Protein AF-A0A5W1XZV2-F1 (afdb_monomer_lite)

Structure (mmCIF, N/CA/C/O backbone):
data_AF-A0A5W1XZV2-F1
#
_entry.id   AF-A0A5W1XZV2-F1
#
loop_
_atom_site.group_PDB
_atom_site.id
_atom_site.type_symbol
_atom_site.label_atom_id
_atom_site.label_alt_id
_atom_site.label_comp_id
_atom_site.label_asym_id
_atom_site.label_entity_id
_atom_site.label_seq_id
_atom_site.pdbx_PDB_ins_code
_atom_site.Cartn_x
_atom_site.Cartn_y
_atom_site.Cartn_z
_atom_site.occupancy
_atom_site.B_iso_or_equiv
_atom_site.auth_seq_id
_atom_site.auth_comp_id
_atom_site.auth_asym_id
_atom_site.auth_atom_id
_atom_site.pdbx_PDB_model_num
ATOM 1 N N . ILE A 1 1 ? -11.663 -8.171 -6.573 1.00 76.81 1 ILE A N 1
ATOM 2 C CA . ILE A 1 1 ? -12.291 -6.954 -6.004 1.00 76.81 1 ILE A CA 1
ATOM 3 C C . ILE A 1 1 ? -13.590 -7.333 -5.294 1.00 76.81 1 ILE A C 1
ATOM 5 O O . ILE A 1 1 ? -13.636 -7.226 -4.082 1.00 76.81 1 ILE A O 1
ATOM 9 N N . GLU A 1 2 ? -14.547 -7.975 -5.970 1.00 84.50 2 GLU A N 1
ATOM 10 C CA . GLU A 1 2 ? -15.806 -8.432 -5.344 1.00 84.50 2 GLU A CA 1
ATOM 11 C C . GLU A 1 2 ? -15.634 -9.236 -4.033 1.00 84.50 2 GLU A C 1
ATOM 13 O O . GLU A 1 2 ? -16.332 -8.999 -3.051 1.00 84.50 2 GLU A O 1
ATOM 18 N N . GLN A 1 3 ? -14.665 -10.159 -3.970 1.00 85.44 3 GLN A N 1
ATOM 19 C CA . GLN A 1 3 ? -14.393 -10.916 -2.740 1.00 85.44 3 GLN A CA 1
ATOM 20 C C . GLN A 1 3 ? -13.918 -10.029 -1.579 1.00 85.44 3 GLN A C 1
ATOM 22 O O . GLN A 1 3 ? -14.401 -10.191 -0.461 1.00 85.44 3 GLN A O 1
ATOM 27 N N . ILE A 1 4 ? -13.001 -9.085 -1.828 1.00 87.88 4 ILE A N 1
ATOM 28 C CA . ILE A 1 4 ? -12.513 -8.184 -0.773 1.00 87.88 4 ILE A CA 1
ATOM 29 C C . ILE A 1 4 ? -13.612 -7.211 -0.338 1.00 87.88 4 ILE A C 1
ATOM 31 O O . ILE A 1 4 ? -13.696 -6.873 0.840 1.00 87.88 4 ILE A O 1
ATOM 35 N N . ASP A 1 5 ? -14.509 -6.838 -1.253 1.00 88.81 5 ASP A N 1
ATOM 36 C CA . ASP A 1 5 ? -15.683 -6.038 -0.926 1.00 88.81 5 ASP A CA 1
ATOM 37 C C . ASP A 1 5 ? -16.623 -6.797 0.003 1.00 88.81 5 ASP A C 1
ATOM 39 O O . ASP A 1 5 ? -16.928 -6.294 1.082 1.00 88.81 5 ASP A O 1
ATOM 43 N N . ARG A 1 6 ? -16.987 -8.037 -0.341 1.00 90.81 6 ARG A N 1
ATOM 44 C CA . ARG A 1 6 ? -17.835 -8.895 0.501 1.00 90.81 6 ARG A CA 1
ATOM 45 C C . ARG A 1 6 ? -17.254 -9.102 1.898 1.00 90.81 6 ARG A C 1
ATOM 47 O O . ARG A 1 6 ? -17.989 -8.994 2.875 1.00 90.81 6 ARG A O 1
ATOM 54 N N . ILE A 1 7 ? -15.948 -9.359 1.994 1.00 91.56 7 ILE A N 1
ATOM 55 C CA . ILE A 1 7 ? -15.255 -9.495 3.282 1.00 91.56 7 ILE A CA 1
ATOM 56 C C . ILE A 1 7 ? -15.332 -8.178 4.062 1.00 91.56 7 ILE A C 1
ATOM 58 O O . ILE A 1 7 ? -15.727 -8.180 5.225 1.00 91.56 7 ILE A O 1
ATOM 62 N N . SER A 1 8 ? -15.016 -7.047 3.421 1.00 90.88 8 SER A N 1
ATOM 63 C CA . SER A 1 8 ? -15.063 -5.736 4.080 1.00 90.88 8 SER A CA 1
ATOM 64 C C . SER A 1 8 ? -16.464 -5.390 4.590 1.00 90.88 8 SER A C 1
ATOM 66 O O . SER A 1 8 ? -16.607 -4.934 5.720 1.00 90.88 8 SER A O 1
ATOM 68 N N . THR A 1 9 ? -17.504 -5.668 3.800 1.00 92.44 9 THR A N 1
ATOM 69 C CA . THR A 1 9 ? -18.901 -5.438 4.175 1.00 92.44 9 THR A CA 1
ATOM 70 C C . THR A 1 9 ? -19.326 -6.330 5.335 1.00 92.44 9 THR A C 1
ATOM 72 O O . THR A 1 9 ? -20.015 -5.856 6.231 1.00 92.44 9 THR A O 1
ATOM 75 N N . HIS A 1 10 ? -18.902 -7.597 5.355 1.00 95.00 10 HIS A N 1
ATOM 76 C CA . HIS A 1 10 ? -19.203 -8.500 6.464 1.00 95.00 10 HIS A CA 1
ATOM 77 C C . HIS A 1 10 ? -18.669 -7.946 7.791 1.00 95.00 10 HIS A C 1
ATOM 79 O O . HIS A 1 10 ? -19.445 -7.743 8.717 1.00 95.00 10 HIS A O 1
ATOM 85 N N . TYR A 1 11 ? -17.381 -7.606 7.866 1.00 93.75 11 TYR A N 1
ATOM 86 C CA . TYR A 1 11 ? -16.799 -7.069 9.101 1.00 93.75 11 TYR A CA 1
ATOM 87 C C . TYR A 1 11 ? -17.360 -5.696 9.494 1.00 93.75 11 TYR A C 1
ATOM 89 O O . TYR A 1 11 ? -17.515 -5.420 10.677 1.00 93.75 11 TYR A O 1
ATOM 97 N N . LEU A 1 12 ? -17.716 -4.849 8.524 1.00 92.88 12 LEU A N 1
ATOM 98 C CA . LEU A 1 12 ? -18.376 -3.569 8.800 1.00 92.88 12 LEU A CA 1
ATOM 99 C C . LEU A 1 12 ? -19.790 -3.723 9.377 1.00 92.88 12 LEU A C 1
ATOM 101 O O . LEU A 1 12 ? -20.216 -2.880 10.158 1.00 92.88 12 LEU A O 1
ATOM 105 N N . ASN A 1 13 ? -20.503 -4.791 9.018 1.00 95.25 13 ASN A N 1
ATOM 106 C CA . ASN A 1 13 ? -21.821 -5.105 9.576 1.00 95.25 13 ASN A CA 1
ATOM 107 C C . ASN A 1 13 ? -21.741 -5.857 10.917 1.00 95.25 13 ASN A C 1
ATOM 109 O O . ASN A 1 13 ? -22.754 -5.986 11.602 1.00 95.25 13 ASN A O 1
ATOM 113 N N . HIS A 1 14 ? -20.554 -6.344 11.281 1.00 95.50 14 HIS A N 1
ATOM 114 C CA . HIS A 1 14 ? -20.281 -7.133 12.483 1.00 95.50 14 HIS A CA 1
ATOM 115 C C . HIS A 1 14 ? -19.054 -6.574 13.221 1.00 95.50 14 HIS A C 1
ATOM 117 O O . HIS A 1 14 ? -18.055 -7.265 13.438 1.00 95.50 14 HIS A O 1
ATOM 123 N N . LEU A 1 15 ? -19.106 -5.278 13.562 1.00 95.12 15 LEU A N 1
ATOM 124 C CA . LEU A 1 15 ? -18.007 -4.589 14.253 1.00 95.12 15 LEU A CA 1
ATOM 125 C C . LEU A 1 15 ? -17.696 -5.200 15.620 1.00 95.12 15 LEU A C 1
ATOM 127 O O . LEU A 1 15 ? -16.563 -5.087 16.079 1.00 95.12 15 LEU A O 1
ATOM 131 N N . ASP A 1 16 ? -18.661 -5.878 16.240 1.00 95.88 16 ASP A N 1
ATOM 132 C CA . ASP A 1 16 ? -18.482 -6.632 17.478 1.00 95.88 16 ASP A CA 1
ATOM 133 C C . ASP A 1 16 ? -17.335 -7.647 17.374 1.00 95.88 16 ASP A C 1
ATOM 135 O O . ASP A 1 16 ? -16.570 -7.796 18.323 1.00 95.88 16 ASP A O 1
ATOM 139 N N . ILE A 1 17 ? -17.137 -8.266 16.205 1.00 95.81 17 ILE A N 1
ATOM 140 C CA . ILE A 1 17 ? -16.020 -9.189 15.967 1.00 95.81 17 ILE A CA 1
ATOM 141 C C . ILE A 1 17 ? -14.681 -8.455 16.115 1.00 95.81 17 ILE A C 1
ATOM 143 O O . ILE A 1 17 ? -13.787 -8.934 16.806 1.00 95.81 17 ILE A O 1
ATOM 147 N N . ILE A 1 18 ? -14.544 -7.276 15.497 1.00 94.31 18 ILE A N 1
ATOM 148 C CA . ILE A 1 18 ? -13.316 -6.469 15.566 1.00 94.31 18 ILE A CA 1
ATOM 149 C C . ILE A 1 18 ? -13.112 -5.938 16.988 1.00 94.31 18 ILE A C 1
ATOM 151 O O . ILE A 1 18 ? -12.007 -6.005 17.522 1.00 94.31 18 ILE A O 1
ATOM 155 N N . ILE A 1 19 ? -14.172 -5.413 17.602 1.00 96.31 19 ILE A N 1
ATOM 156 C CA . ILE A 1 19 ? -14.126 -4.839 18.948 1.00 96.31 19 ILE A CA 1
ATOM 157 C C . ILE A 1 19 ? -13.662 -5.891 19.957 1.00 96.31 19 ILE A C 1
ATOM 159 O O . ILE A 1 19 ? -12.762 -5.610 20.747 1.00 96.31 19 ILE A O 1
ATOM 163 N N . ASN A 1 20 ? -14.216 -7.103 19.888 1.00 96.56 20 ASN A N 1
ATOM 164 C CA . ASN A 1 20 ? -13.862 -8.196 20.787 1.00 96.56 20 ASN A CA 1
ATOM 165 C C . ASN A 1 20 ? -12.436 -8.710 20.541 1.00 96.56 20 ASN A C 1
ATOM 167 O O . ASN A 1 20 ? -11.683 -8.875 21.497 1.00 96.56 20 ASN A O 1
ATOM 171 N N . GLU A 1 21 ? -12.044 -8.921 19.281 1.00 96.81 21 GLU A N 1
ATOM 172 C CA . GLU A 1 21 ? -10.725 -9.472 18.935 1.00 96.81 21 GLU A CA 1
ATOM 173 C C . GLU A 1 21 ? -9.576 -8.528 19.322 1.00 96.81 21 GLU A C 1
ATOM 175 O O . GLU A 1 21 ? -8.527 -8.962 19.794 1.00 96.81 21 GLU A O 1
ATOM 180 N N . PHE A 1 22 ? -9.777 -7.218 19.152 1.00 95.06 22 PHE A N 1
ATOM 181 C CA . PHE A 1 22 ? -8.758 -6.203 19.434 1.00 95.06 22 PHE A CA 1
ATOM 182 C C . PHE A 1 22 ? -8.943 -5.503 20.787 1.00 95.06 22 PHE A C 1
ATOM 184 O O . PHE A 1 22 ? -8.191 -4.576 21.093 1.00 95.06 22 PHE A O 1
ATOM 191 N N . ASN A 1 23 ? -9.915 -5.938 21.597 1.00 96.44 23 ASN A N 1
ATOM 192 C CA . ASN A 1 23 ? -10.253 -5.349 22.895 1.00 96.44 23 ASN A CA 1
ATOM 193 C C . ASN A 1 23 ? -10.444 -3.817 22.824 1.00 96.44 23 ASN A C 1
ATOM 195 O O . ASN A 1 23 ? -9.853 -3.052 23.591 1.00 96.44 23 ASN A O 1
ATOM 199 N N . LEU A 1 24 ? -11.229 -3.366 21.843 1.00 96.12 24 LEU A N 1
ATOM 200 C CA . LEU A 1 24 ? -11.517 -1.949 21.613 1.00 96.12 24 LEU A CA 1
ATOM 201 C C . LEU A 1 24 ? -12.684 -1.470 22.497 1.00 96.12 24 LEU A C 1
ATOM 203 O O . LEU A 1 24 ? -13.461 -2.285 22.995 1.00 96.12 24 LEU A O 1
ATOM 207 N N . PRO A 1 25 ? -12.856 -0.147 22.683 1.00 96.75 25 PRO A N 1
ATOM 208 C CA . PRO A 1 25 ? -14.059 0.399 23.305 1.00 96.75 25 PRO A CA 1
ATOM 209 C C . PRO A 1 25 ? -15.338 -0.052 22.585 1.00 96.75 25 PRO A C 1
ATOM 211 O O . PRO A 1 25 ? -15.365 -0.156 21.361 1.00 96.75 25 PRO A O 1
ATOM 214 N N . VAL A 1 26 ? -16.415 -0.285 23.340 1.00 93.81 26 VAL A N 1
ATOM 215 C CA . VAL A 1 26 ? -17.703 -0.777 22.802 1.00 93.81 26 VAL A CA 1
ATOM 216 C C . VAL A 1 26 ? -18.345 0.219 21.829 1.00 93.81 26 VAL A C 1
ATOM 218 O O . VAL A 1 26 ? -19.072 -0.167 20.919 1.00 93.81 26 VAL A O 1
ATOM 221 N N . ASP A 1 27 ? -18.062 1.506 22.004 1.00 93.94 27 ASP A N 1
ATOM 222 C CA . ASP A 1 27 ? -18.509 2.605 21.151 1.00 93.94 27 ASP A CA 1
ATOM 223 C C . ASP A 1 27 ? -17.527 2.927 20.013 1.00 93.94 27 ASP A C 1
ATOM 225 O O . ASP A 1 27 ? -17.739 3.884 19.264 1.00 93.94 27 ASP A O 1
ATOM 229 N N . TRP A 1 28 ? -16.455 2.143 19.854 1.00 96.00 28 TRP A N 1
ATOM 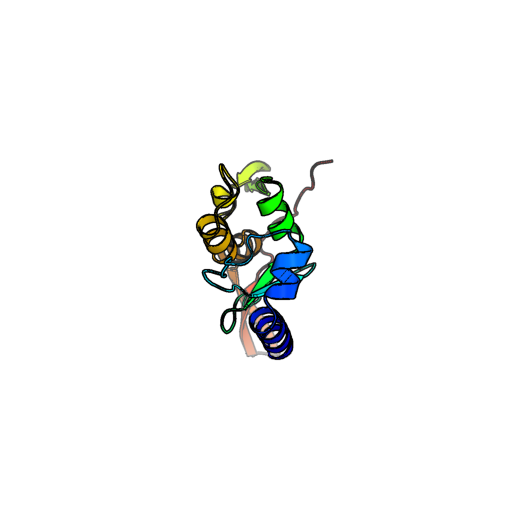230 C CA . TRP A 1 28 ? -15.485 2.354 18.789 1.00 96.00 28 TRP A CA 1
ATOM 231 C C . TRP A 1 28 ? -16.144 2.236 17.411 1.00 96.00 28 TRP A C 1
ATOM 233 O O . TRP A 1 28 ? -16.915 1.318 17.133 1.00 96.00 28 TRP A O 1
ATOM 243 N N . GLN A 1 29 ? -15.796 3.166 16.523 1.00 92.88 29 GLN A N 1
ATOM 244 C CA . GLN A 1 29 ? -16.256 3.187 15.140 1.00 92.88 29 GLN A CA 1
ATOM 245 C C . GLN A 1 29 ? -15.079 3.449 14.195 1.00 92.88 29 GLN A C 1
ATOM 247 O O . GLN A 1 29 ? -14.235 4.312 14.480 1.00 92.88 29 GLN A O 1
ATOM 252 N N . PRO A 1 30 ? -15.012 2.759 13.042 1.00 91.31 30 PRO A N 1
ATOM 253 C CA . PRO A 1 30 ? -14.001 3.048 12.042 1.00 91.31 30 PRO A CA 1
ATOM 254 C C . PRO A 1 30 ? -14.250 4.433 11.432 1.00 91.31 30 PRO A C 1
ATOM 256 O O . PRO A 1 30 ? -15.358 4.763 11.021 1.00 91.31 30 PRO A O 1
ATOM 259 N N . LYS A 1 31 ? -13.191 5.237 11.296 1.00 89.31 31 LYS A N 1
ATOM 260 C CA . LYS A 1 31 ? -13.251 6.522 10.566 1.00 89.31 31 LYS A CA 1
ATOM 261 C C . LYS A 1 31 ? -13.244 6.345 9.042 1.00 89.31 31 LYS A C 1
ATOM 263 O O . LYS A 1 31 ? -13.514 7.289 8.308 1.00 89.31 31 LYS A O 1
ATOM 268 N N . GLY A 1 32 ? -12.901 5.150 8.572 1.00 87.62 32 GLY A N 1
ATOM 269 C CA . GLY A 1 32 ? -12.821 4.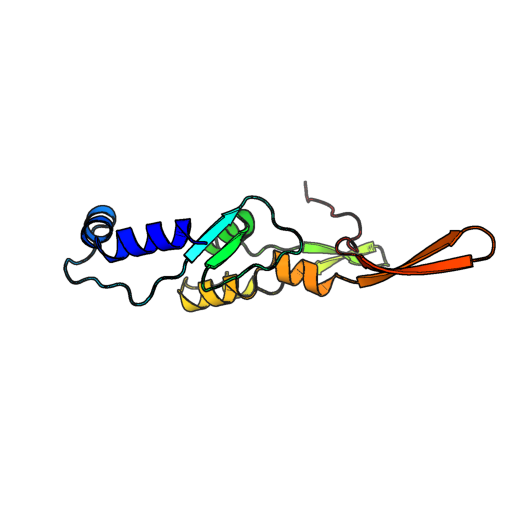783 7.165 1.00 87.62 32 GLY A CA 1
ATOM 270 C C . GLY A 1 32 ? -12.286 3.363 7.006 1.00 87.62 32 GLY A C 1
ATOM 271 O O . GLY A 1 32 ? -11.723 2.797 7.945 1.00 87.62 32 GLY A O 1
ATOM 272 N N . VAL A 1 33 ? -12.463 2.789 5.816 1.00 88.38 33 VAL A N 1
ATOM 273 C CA . VAL A 1 33 ? -11.953 1.456 5.473 1.00 88.38 33 VAL A CA 1
ATOM 274 C C . VAL A 1 33 ? -11.124 1.538 4.204 1.00 88.38 33 VAL A C 1
ATOM 276 O O . VAL A 1 33 ? -11.617 1.934 3.150 1.00 88.38 33 VAL A O 1
ATOM 279 N N . HIS A 1 34 ? -9.869 1.113 4.312 1.00 87.81 34 HIS A N 1
ATOM 280 C CA . HIS A 1 34 ? -8.957 0.962 3.185 1.00 87.81 34 HIS A CA 1
ATOM 281 C C . HIS A 1 34 ? -8.731 -0.524 2.931 1.00 87.81 34 HIS A C 1
ATOM 283 O O . HIS A 1 34 ? -8.431 -1.279 3.855 1.00 87.81 34 HIS A O 1
ATOM 289 N N . LYS A 1 35 ? -8.898 -0.953 1.680 1.00 89.00 35 LYS A N 1
ATOM 290 C CA . LYS A 1 35 ? -8.801 -2.363 1.296 1.00 89.00 35 LYS A CA 1
ATOM 291 C C . LYS A 1 35 ? -7.420 -2.609 0.717 1.00 89.00 35 LYS A C 1
ATOM 293 O O . LYS A 1 35 ? -6.977 -1.864 -0.153 1.00 89.00 35 LYS A O 1
ATOM 298 N N . ILE A 1 36 ? -6.736 -3.636 1.207 1.00 88.00 36 ILE A N 1
ATOM 299 C CA . ILE A 1 36 ? -5.363 -3.942 0.806 1.00 88.00 36 ILE A CA 1
ATOM 300 C C . ILE A 1 36 ? -5.267 -5.423 0.453 1.00 88.00 36 ILE A C 1
ATOM 302 O O . ILE A 1 36 ? -5.705 -6.279 1.217 1.00 88.00 36 ILE A O 1
ATOM 306 N N . ILE A 1 37 ? -4.674 -5.720 -0.697 1.00 86.56 37 ILE A N 1
ATOM 307 C CA . ILE A 1 37 ? -4.288 -7.064 -1.120 1.00 86.56 37 ILE A CA 1
ATOM 308 C C . ILE A 1 37 ? -2.770 -7.144 -1.039 1.00 86.56 37 ILE A C 1
ATOM 310 O O . ILE A 1 37 ? -2.072 -6.412 -1.737 1.00 86.56 37 ILE A O 1
ATOM 314 N N . VAL A 1 38 ? -2.260 -8.042 -0.198 1.00 85.81 38 VAL A N 1
ATOM 315 C CA . VAL A 1 38 ? -0.818 -8.263 -0.042 1.00 85.81 38 VAL A CA 1
ATOM 316 C C . VAL A 1 38 ? -0.380 -9.422 -0.931 1.00 85.81 38 VAL A C 1
ATOM 318 O O . VAL A 1 38 ? -0.950 -10.507 -0.867 1.00 85.81 38 VAL A O 1
ATOM 321 N N . THR A 1 39 ? 0.645 -9.202 -1.748 1.00 81.25 39 THR A N 1
ATOM 322 C CA . THR A 1 39 ? 1.189 -10.185 -2.699 1.00 81.25 39 THR A CA 1
ATOM 323 C C . THR A 1 39 ? 2.716 -10.236 -2.625 1.00 81.25 39 THR A C 1
ATOM 325 O O . THR A 1 39 ? 3.351 -9.307 -2.140 1.00 81.25 39 THR A O 1
ATOM 328 N N . THR A 1 40 ? 3.335 -11.338 -3.049 1.00 71.19 40 THR A N 1
ATOM 329 C CA . THR A 1 40 ? 4.779 -11.592 -2.898 1.00 71.19 40 THR A CA 1
ATOM 330 C C . THR A 1 40 ? 5.651 -10.989 -4.001 1.00 71.19 40 THR A C 1
ATOM 332 O O . THR A 1 40 ? 6.871 -10.984 -3.852 1.00 71.19 40 THR A O 1
ATOM 335 N N . THR A 1 41 ? 5.081 -10.522 -5.118 1.00 56.16 41 THR A N 1
ATOM 336 C CA . THR A 1 41 ? 5.832 -9.876 -6.213 1.00 56.16 41 THR A CA 1
ATOM 337 C C . THR A 1 41 ? 4.890 -9.073 -7.104 1.00 56.16 41 THR A C 1
ATOM 339 O O . THR A 1 41 ? 3.867 -9.597 -7.537 1.00 56.16 41 THR A O 1
ATOM 342 N N . MET A 1 42 ? 5.245 -7.830 -7.436 1.00 55.19 42 MET A N 1
ATOM 343 C CA . MET A 1 42 ? 4.532 -7.047 -8.449 1.00 55.19 42 MET A CA 1
ATOM 344 C C . MET A 1 42 ? 5.509 -6.169 -9.237 1.00 55.19 42 MET A C 1
ATOM 346 O O . MET A 1 42 ? 5.924 -5.116 -8.753 1.00 55.19 42 MET A O 1
ATOM 350 N N . LEU A 1 43 ? 5.831 -6.561 -10.468 1.00 52.00 43 LEU A N 1
ATOM 351 C CA . LEU A 1 43 ? 6.486 -5.687 -11.443 1.00 52.00 43 LEU A CA 1
ATOM 352 C C . LEU A 1 43 ? 5.424 -5.054 -12.358 1.00 52.00 43 LEU A C 1
ATOM 354 O O . LEU A 1 43 ? 4.659 -5.767 -13.000 1.00 52.00 43 LEU A O 1
ATOM 358 N N . GLY A 1 44 ? 5.393 -3.719 -12.426 1.00 49.88 44 GLY A N 1
ATOM 359 C CA . GLY A 1 44 ? 4.787 -2.948 -13.524 1.00 49.88 44 GLY A CA 1
ATOM 360 C C . GLY A 1 44 ? 3.252 -2.863 -13.633 1.00 49.88 44 GLY A C 1
ATOM 361 O O . GLY A 1 44 ? 2.769 -2.401 -14.663 1.00 49.88 44 GLY A O 1
ATOM 362 N N . GLY A 1 45 ? 2.468 -3.276 -12.631 1.00 54.34 45 GLY A N 1
ATOM 363 C CA . GLY A 1 45 ? 0.992 -3.313 -12.715 1.00 54.34 45 GLY A CA 1
ATOM 364 C C . GLY A 1 45 ? 0.250 -1.997 -12.404 1.00 54.34 45 GLY A C 1
ATOM 365 O O . GLY A 1 45 ? 0.843 -1.005 -12.001 1.00 54.34 45 GLY A O 1
ATOM 366 N N . LYS A 1 46 ? -1.084 -1.962 -12.550 1.00 54.28 46 LYS A N 1
ATOM 367 C CA . LYS A 1 46 ? -1.937 -0.965 -11.865 1.00 54.28 46 LYS A CA 1
ATOM 368 C C . LYS A 1 46 ? -2.139 -1.428 -10.418 1.00 54.28 46 LYS A C 1
ATOM 370 O O . LYS A 1 46 ? -2.598 -2.543 -10.196 1.00 54.28 46 LYS A O 1
ATOM 375 N N . TYR A 1 47 ? -1.800 -0.571 -9.456 1.00 62.47 47 TYR A N 1
ATOM 376 C CA . TYR A 1 47 ? -1.715 -0.921 -8.028 1.00 62.47 47 TYR A CA 1
ATOM 377 C C . TYR A 1 47 ? -2.888 -0.421 -7.184 1.00 62.47 47 TYR A C 1
ATOM 379 O O . TYR A 1 47 ? -2.922 -0.652 -5.978 1.00 62.47 47 TYR A O 1
ATOM 387 N N . HIS A 1 48 ? -3.861 0.236 -7.811 1.00 60.97 48 HIS A N 1
ATOM 388 C CA . HIS A 1 48 ? -5.141 0.526 -7.193 1.00 60.97 48 HIS A CA 1
ATOM 389 C C . HIS A 1 48 ? -6.267 0.434 -8.227 1.00 60.97 48 HIS A C 1
ATOM 391 O O . HIS A 1 48 ? -6.132 0.915 -9.354 1.00 60.97 48 HIS A O 1
ATOM 397 N N . SER A 1 49 ? -7.374 -0.192 -7.840 1.00 64.81 49 SER A N 1
ATOM 398 C CA . SER A 1 49 ? -8.659 -0.138 -8.546 1.00 64.81 49 SER A CA 1
ATOM 399 C C . SER A 1 49 ? -9.737 -0.015 -7.485 1.00 64.81 49 SER A C 1
ATOM 401 O O . SER A 1 49 ? -9.714 -0.779 -6.522 1.00 64.81 49 SER A O 1
ATOM 403 N N . ASP A 1 50 ? -10.629 0.961 -7.635 1.00 65.06 50 ASP A N 1
ATOM 404 C CA . ASP A 1 50 ? -11.863 1.074 -6.847 1.00 65.06 50 ASP A CA 1
ATOM 405 C C . ASP A 1 50 ? -11.657 0.905 -5.325 1.00 65.06 50 ASP A C 1
ATOM 407 O O . ASP A 1 50 ? -12.292 0.078 -4.677 1.00 65.06 50 ASP A O 1
ATOM 411 N N . ASN A 1 51 ? -10.733 1.686 -4.746 1.00 71.69 51 ASN A N 1
ATOM 412 C CA . ASN A 1 51 ? -10.372 1.695 -3.313 1.00 71.69 51 ASN A CA 1
ATOM 413 C C . ASN A 1 51 ? -9.640 0.452 -2.769 1.00 71.69 51 ASN A C 1
ATOM 415 O O . ASN A 1 51 ? -9.512 0.301 -1.550 1.00 71.69 51 ASN A O 1
ATOM 419 N N . VAL A 1 52 ? -9.119 -0.412 -3.642 1.00 84.62 52 VAL A N 1
ATOM 420 C CA . VAL A 1 52 ? -8.279 -1.553 -3.258 1.00 84.62 52 VAL A CA 1
ATOM 421 C C . VAL A 1 52 ? -6.832 -1.303 -3.664 1.00 84.62 52 VAL A C 1
ATOM 423 O O . VAL A 1 52 ? -6.541 -1.213 -4.853 1.00 84.62 52 VAL A O 1
ATOM 426 N N . PHE A 1 53 ? -5.923 -1.242 -2.692 1.00 85.12 53 PHE A N 1
ATOM 427 C CA . PHE A 1 53 ? -4.480 -1.188 -2.924 1.00 85.12 53 PHE A CA 1
ATOM 428 C C . PHE A 1 53 ? -3.918 -2.596 -3.085 1.00 85.12 53 PHE A C 1
ATOM 430 O O . PHE A 1 53 ? -4.188 -3.474 -2.268 1.00 85.12 53 PHE A O 1
ATOM 437 N N . VAL A 1 54 ? -3.095 -2.817 -4.104 1.00 83.19 54 VAL A N 1
ATOM 438 C CA . VAL A 1 54 ? -2.313 -4.049 -4.245 1.00 83.19 54 VAL A CA 1
ATOM 439 C C . VAL A 1 54 ? -0.884 -3.740 -3.835 1.00 83.19 54 VAL A C 1
ATOM 441 O O . VAL A 1 54 ? -0.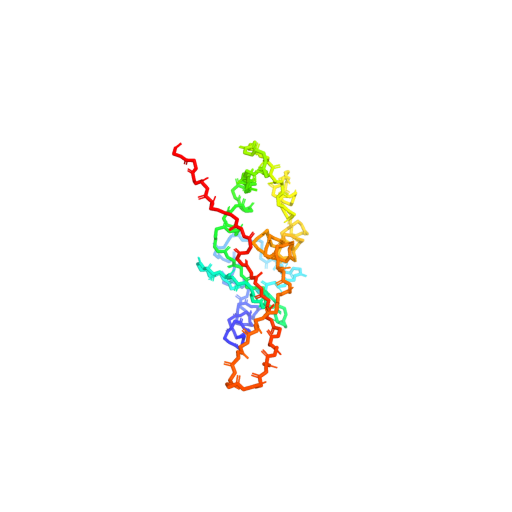249 -2.861 -4.409 1.00 83.19 54 VAL A O 1
ATOM 444 N N . VAL A 1 55 ? -0.386 -4.439 -2.822 1.00 81.31 55 VAL A N 1
ATOM 445 C CA . VAL A 1 55 ? 0.855 -4.085 -2.134 1.00 81.31 55 VAL A CA 1
ATOM 446 C C . VAL A 1 55 ? 1.787 -5.279 -2.101 1.00 81.31 55 VAL A C 1
ATOM 448 O O . VAL A 1 55 ? 1.401 -6.394 -1.753 1.00 81.31 55 VAL A O 1
ATOM 451 N N . ASP A 1 56 ? 3.042 -5.028 -2.447 1.00 79.94 56 ASP A N 1
ATOM 452 C CA . ASP A 1 56 ? 4.111 -6.000 -2.290 1.00 79.94 56 ASP A CA 1
ATOM 453 C C . ASP A 1 56 ? 4.418 -6.243 -0.798 1.00 79.94 56 ASP A C 1
ATOM 455 O O . ASP A 1 56 ? 4.575 -5.306 -0.012 1.00 79.94 56 ASP A O 1
ATOM 459 N N . LYS A 1 57 ? 4.517 -7.515 -0.399 1.00 83.31 57 LYS A N 1
ATOM 460 C CA . LYS A 1 57 ? 4.720 -7.946 0.991 1.00 83.31 57 LYS A CA 1
ATOM 461 C C . LYS A 1 57 ? 5.987 -7.350 1.595 1.00 83.31 57 LYS A C 1
ATOM 463 O O . LYS A 1 57 ? 5.975 -6.984 2.773 1.00 83.31 57 LYS A O 1
ATOM 468 N N . TYR A 1 58 ? 7.070 -7.268 0.823 1.00 78.81 58 TYR A N 1
ATOM 469 C CA . TYR A 1 58 ? 8.328 -6.698 1.303 1.00 78.81 58 TYR A CA 1
ATOM 470 C C . TYR A 1 58 ? 8.190 -5.197 1.528 1.00 78.81 58 TYR A C 1
ATOM 472 O O . TYR A 1 58 ? 8.577 -4.712 2.584 1.00 78.81 58 TYR A O 1
ATOM 480 N N . SER A 1 59 ? 7.541 -4.491 0.604 1.00 79.81 59 SER A N 1
ATOM 481 C CA . SER A 1 59 ? 7.239 -3.062 0.737 1.00 79.81 59 SER A CA 1
ATOM 482 C C . SER A 1 59 ? 6.371 -2.784 1.976 1.00 79.81 59 SER A C 1
ATOM 484 O O . SER A 1 59 ? 6.698 -1.923 2.792 1.00 79.81 59 SER A O 1
ATOM 486 N N . LEU A 1 60 ? 5.313 -3.574 2.197 1.00 86.50 60 LEU A N 1
ATOM 487 C CA . LEU A 1 60 ? 4.483 -3.454 3.402 1.00 86.50 60 LEU A CA 1
ATOM 488 C C . LEU A 1 60 ? 5.292 -3.711 4.682 1.00 86.50 60 LEU A C 1
ATOM 490 O O . LEU A 1 60 ? 5.180 -2.966 5.655 1.00 86.50 60 LEU A O 1
ATOM 494 N N . SER A 1 61 ? 6.135 -4.744 4.668 1.00 86.31 61 SER A N 1
ATOM 495 C CA . SER A 1 61 ? 6.995 -5.096 5.802 1.00 86.31 61 SER A CA 1
ATOM 496 C C . SER A 1 61 ? 8.002 -3.981 6.102 1.00 86.31 61 SER A C 1
ATOM 498 O O . SER A 1 61 ? 8.163 -3.611 7.261 1.00 86.31 61 SER A O 1
ATOM 500 N N . SER A 1 62 ? 8.608 -3.377 5.078 1.00 84.81 62 SER A N 1
ATOM 501 C CA . SER A 1 62 ? 9.502 -2.224 5.213 1.00 84.81 62 SER A CA 1
ATOM 502 C C . SER A 1 62 ? 8.819 -1.019 5.862 1.00 84.81 62 SER A C 1
ATOM 504 O O . SER A 1 62 ? 9.423 -0.379 6.725 1.00 84.81 62 SER A O 1
ATOM 506 N N . PHE A 1 63 ? 7.565 -0.720 5.504 1.00 88.62 63 PHE A N 1
ATOM 507 C CA . PHE A 1 63 ? 6.810 0.361 6.146 1.00 88.62 63 PHE A CA 1
ATOM 508 C C . PHE A 1 63 ? 6.561 0.096 7.630 1.00 88.62 63 PHE A C 1
ATOM 510 O O . PHE A 1 63 ? 6.797 0.983 8.453 1.00 88.62 63 PHE A O 1
ATOM 5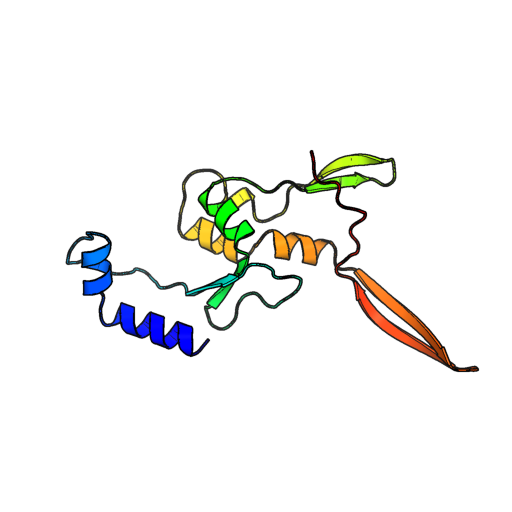17 N N . LEU A 1 64 ? 6.118 -1.119 7.970 1.00 88.94 64 LEU A N 1
ATOM 518 C CA . LEU A 1 64 ? 5.803 -1.510 9.347 1.00 88.94 64 LEU A CA 1
ATOM 519 C C . LEU A 1 64 ? 7.058 -1.588 10.226 1.00 88.94 64 LEU A C 1
ATOM 521 O O . LEU A 1 64 ? 7.035 -1.155 11.373 1.00 88.94 64 LEU A O 1
ATOM 525 N N . GLN A 1 65 ? 8.167 -2.083 9.677 1.00 88.94 65 GLN A N 1
ATOM 526 C CA . GLN A 1 65 ? 9.446 -2.213 10.383 1.00 88.94 65 GLN A CA 1
ATOM 527 C C . GLN A 1 65 ? 10.273 -0.922 10.382 1.00 88.94 65 GLN A C 1
ATOM 529 O O . GLN A 1 65 ? 11.332 -0.878 11.001 1.00 88.94 65 GLN A O 1
ATOM 534 N N . ARG A 1 66 ? 9.814 0.126 9.686 1.00 86.12 66 ARG A N 1
ATOM 535 C CA . ARG A 1 66 ? 10.549 1.390 9.499 1.00 86.12 66 ARG A CA 1
ATOM 536 C C . ARG A 1 66 ? 11.940 1.189 8.895 1.00 86.12 66 ARG A C 1
ATOM 538 O O . ARG A 1 66 ? 12.878 1.917 9.211 1.00 86.12 66 ARG A O 1
ATOM 545 N N . VAL A 1 67 ? 12.066 0.216 7.995 1.00 81.56 67 VAL A N 1
ATOM 546 C CA . VAL A 1 67 ? 13.309 -0.071 7.274 1.00 81.56 67 VAL A CA 1
ATOM 547 C C . VAL A 1 67 ? 13.206 0.554 5.883 1.00 81.56 67 VAL A C 1
ATOM 549 O O . VAL A 1 67 ? 12.553 -0.029 5.011 1.00 81.56 67 VAL A O 1
ATOM 552 N N . PRO A 1 68 ? 13.806 1.737 5.644 1.00 73.62 68 PRO A N 1
ATOM 553 C CA . PRO A 1 68 ? 13.829 2.315 4.312 1.00 73.62 68 PRO A CA 1
ATOM 554 C C . PRO A 1 68 ? 14.665 1.422 3.394 1.00 73.62 68 PRO A C 1
ATOM 556 O O . PRO A 1 68 ? 15.810 1.083 3.699 1.00 73.62 68 PRO A O 1
ATOM 559 N N . GLY A 1 69 ? 14.097 1.031 2.259 1.00 68.19 69 GLY A N 1
ATOM 560 C CA . GLY A 1 69 ? 14.833 0.308 1.234 1.00 68.19 69 GLY A CA 1
ATOM 561 C C . GLY A 1 69 ? 15.803 1.253 0.536 1.00 68.19 69 GLY A C 1
ATOM 562 O O . GLY A 1 69 ? 15.437 2.330 0.071 1.00 68.19 69 GLY A O 1
ATOM 563 N N . VAL A 1 70 ? 17.061 0.842 0.463 1.00 66.00 70 VAL A N 1
ATOM 564 C CA . VAL A 1 70 ? 18.107 1.580 -0.240 1.00 66.00 70 VAL A CA 1
ATOM 565 C C . VAL A 1 70 ? 18.541 0.742 -1.428 1.00 66.00 70 VAL A C 1
ATOM 567 O O . VAL A 1 70 ? 18.944 -0.407 -1.252 1.00 66.00 70 VAL A O 1
ATOM 570 N N . ILE A 1 71 ? 18.484 1.316 -2.629 1.00 67.25 71 ILE A N 1
ATOM 571 C CA . ILE A 1 71 ? 19.110 0.707 -3.803 1.00 67.25 71 ILE A CA 1
ATOM 572 C C . ILE A 1 71 ? 20.484 1.341 -3.977 1.00 67.25 71 ILE A C 1
ATOM 574 O O . ILE A 1 71 ? 20.634 2.562 -3.950 1.00 67.25 71 ILE A O 1
ATOM 578 N N . PHE A 1 72 ? 21.484 0.494 -4.181 1.00 67.50 72 PHE A N 1
ATOM 579 C CA . PHE A 1 72 ? 22.793 0.920 -4.648 1.00 67.50 72 PHE A CA 1
ATOM 580 C C . PHE A 1 72 ? 22.917 0.569 -6.126 1.00 67.50 72 PHE A C 1
ATOM 582 O O . PHE A 1 72 ? 22.572 -0.543 -6.520 1.00 67.50 72 PHE A O 1
ATOM 589 N N . GLN A 1 73 ? 23.393 1.514 -6.925 1.00 65.69 73 GLN A N 1
ATOM 590 C CA . GLN A 1 73 ? 23.689 1.314 -8.341 1.00 65.69 73 GLN A CA 1
ATOM 591 C C . GLN A 1 73 ? 25.107 1.780 -8.616 1.00 65.69 73 GLN A C 1
ATOM 593 O O . GLN A 1 73 ? 25.569 2.724 -7.979 1.00 65.69 73 GLN A O 1
ATOM 598 N N . ASN A 1 74 ? 25.771 1.144 -9.573 1.00 68.12 74 ASN A N 1
ATOM 599 C CA . ASN A 1 74 ? 27.010 1.688 -10.106 1.00 68.12 74 ASN A CA 1
ATOM 600 C C . ASN A 1 74 ? 26.658 2.754 -11.150 1.00 68.12 74 ASN A C 1
ATOM 602 O O . ASN A 1 74 ? 25.748 2.539 -11.954 1.00 68.12 74 ASN A O 1
ATOM 606 N N . ASN A 1 75 ? 27.343 3.895 -11.124 1.00 68.19 75 ASN A N 1
ATOM 607 C CA . ASN A 1 75 ? 27.310 4.830 -12.247 1.00 68.19 75 ASN A CA 1
ATOM 608 C C . ASN A 1 75 ? 28.123 4.275 -13.431 1.00 68.19 75 ASN A C 1
ATOM 610 O O . ASN A 1 75 ? 28.735 3.209 -13.339 1.00 68.19 75 ASN A O 1
ATOM 614 N N . GLU A 1 76 ? 28.129 5.002 -14.549 1.00 66.56 76 GLU A N 1
ATOM 615 C CA . GLU A 1 76 ? 28.895 4.632 -15.750 1.00 66.56 76 GLU A CA 1
ATOM 616 C C . GLU A 1 76 ? 30.411 4.533 -15.487 1.00 66.56 76 GLU A C 1
ATOM 618 O O . GLU A 1 76 ? 31.111 3.814 -16.193 1.00 66.56 76 GLU A O 1
ATOM 623 N N . GLU A 1 77 ? 30.901 5.188 -14.431 1.00 74.38 77 GLU A N 1
ATOM 624 C CA . GLU A 1 77 ? 32.304 5.196 -13.998 1.00 74.38 77 GLU A CA 1
ATOM 625 C C . GLU A 1 77 ? 32.633 4.069 -12.993 1.00 74.38 77 GLU A C 1
ATOM 627 O O . GLU A 1 77 ? 33.792 3.875 -12.633 1.00 74.38 77 GLU A O 1
ATOM 632 N N . GLY A 1 78 ? 31.636 3.278 -12.573 1.00 71.94 78 GLY A N 1
ATOM 633 C CA . GLY A 1 78 ? 31.789 2.157 -11.639 1.00 71.94 78 GLY A CA 1
ATOM 634 C C . GLY A 1 78 ? 31.618 2.506 -10.155 1.00 71.94 78 GLY A C 1
ATOM 635 O O . GLY A 1 78 ? 31.631 1.600 -9.318 1.00 71.94 78 GLY A O 1
ATOM 636 N N . ASP A 1 79 ? 31.396 3.775 -9.812 1.00 77.00 79 ASP A N 1
ATOM 637 C CA . ASP A 1 79 ? 31.170 4.220 -8.439 1.00 77.00 79 ASP A CA 1
ATOM 638 C C . ASP A 1 79 ? 29.788 3.830 -7.928 1.00 77.00 79 ASP A C 1
ATOM 640 O O . ASP A 1 79 ? 28.761 3.987 -8.595 1.00 77.00 79 ASP A O 1
ATOM 644 N N . ARG A 1 80 ? 29.750 3.383 -6.672 1.00 72.31 80 ARG A N 1
ATOM 645 C CA . ARG A 1 80 ? 28.522 2.972 -5.997 1.00 72.31 80 ARG A CA 1
ATOM 646 C C . ARG A 1 80 ? 27.736 4.188 -5.503 1.00 72.31 80 ARG A C 1
ATOM 648 O O . ARG A 1 80 ? 28.042 4.757 -4.456 1.00 72.31 80 ARG A O 1
ATOM 655 N N . ILE A 1 81 ? 26.651 4.522 -6.190 1.00 72.75 81 ILE A N 1
ATOM 656 C CA . ILE A 1 81 ? 25.721 5.585 -5.807 1.00 72.75 81 ILE A CA 1
ATOM 657 C C . ILE A 1 81 ? 24.582 5.018 -4.956 1.00 72.75 81 ILE A C 1
ATOM 659 O O . ILE A 1 81 ? 23.965 3.998 -5.280 1.00 72.75 81 ILE A O 1
ATOM 663 N N . LYS A 1 82 ? 24.283 5.704 -3.848 1.00 71.69 82 LYS A N 1
ATOM 664 C CA . LYS A 1 82 ? 23.101 5.454 -3.020 1.00 71.69 82 LYS A CA 1
ATOM 665 C C . LYS A 1 82 ? 21.896 6.168 -3.630 1.00 71.69 82 LYS A C 1
ATOM 667 O O . LYS A 1 82 ? 21.836 7.393 -3.600 1.00 71.69 82 LYS A O 1
ATOM 672 N N . ASN A 1 83 ? 20.908 5.412 -4.096 1.00 68.81 83 ASN A N 1
ATOM 673 C CA . ASN A 1 83 ? 19.631 5.963 -4.532 1.00 68.81 83 ASN A CA 1
ATOM 674 C C . ASN A 1 83 ? 18.594 5.836 -3.415 1.00 68.81 83 ASN A C 1
ATOM 676 O O . ASN A 1 83 ? 18.284 4.737 -2.943 1.00 68.81 83 ASN A O 1
ATOM 680 N N . ILE A 1 84 ? 18.057 6.981 -2.995 1.00 66.44 84 ILE A N 1
ATOM 681 C CA . ILE A 1 84 ? 16.856 7.037 -2.162 1.00 66.44 84 ILE A CA 1
ATOM 682 C C . ILE A 1 84 ? 15.676 6.769 -3.096 1.00 66.44 84 ILE A C 1
ATOM 684 O O . ILE A 1 84 ? 15.539 7.439 -4.119 1.00 66.44 84 ILE A O 1
ATOM 688 N N . ILE A 1 85 ? 14.880 5.745 -2.790 1.00 73.88 85 ILE A N 1
ATOM 689 C CA . ILE A 1 85 ? 13.666 5.462 -3.555 1.00 73.88 85 ILE A CA 1
ATOM 690 C C . ILE A 1 85 ? 12.528 6.291 -2.968 1.00 73.88 85 ILE A C 1
ATOM 692 O O . ILE A 1 85 ? 12.265 6.192 -1.766 1.00 73.88 85 ILE A O 1
ATOM 696 N N . ASP A 1 86 ? 11.855 7.053 -3.828 1.00 76.62 86 ASP A N 1
ATOM 697 C CA . ASP A 1 86 ? 10.655 7.814 -3.476 1.00 76.62 86 ASP A CA 1
ATOM 698 C C . ASP A 1 86 ? 9.601 6.890 -2.843 1.00 76.62 86 ASP A C 1
ATOM 700 O O . ASP A 1 86 ? 9.374 5.768 -3.311 1.00 76.62 86 ASP A O 1
ATOM 704 N N . GLY A 1 87 ? 8.972 7.361 -1.771 1.00 79.25 87 GLY A N 1
ATOM 705 C CA . GLY A 1 87 ? 8.046 6.623 -0.919 1.00 79.25 87 GLY A CA 1
ATOM 706 C C . GLY A 1 87 ? 8.634 6.262 0.448 1.00 79.25 87 GLY A C 1
ATOM 707 O O . GLY A 1 87 ? 7.907 6.260 1.443 1.00 79.25 87 GLY A O 1
ATOM 708 N N . TYR A 1 88 ? 9.941 5.989 0.562 1.00 84.31 88 TYR A N 1
ATOM 709 C CA . TYR A 1 88 ? 10.536 5.594 1.851 1.00 84.31 88 TYR A CA 1
ATOM 710 C C . TYR A 1 88 ? 10.613 6.717 2.891 1.00 84.31 88 TYR A C 1
ATOM 712 O O . TYR A 1 88 ? 10.780 6.429 4.078 1.00 84.31 88 TYR A O 1
ATOM 720 N N . GLU A 1 89 ? 10.419 7.973 2.502 1.00 85.38 89 GLU A N 1
ATOM 721 C CA . GLU A 1 89 ? 10.221 9.098 3.417 1.00 85.38 89 GLU A CA 1
ATOM 722 C C . GLU A 1 89 ? 9.064 8.843 4.398 1.00 85.38 89 GLU A C 1
ATOM 724 O O . GLU A 1 89 ? 9.154 9.199 5.577 1.00 85.38 89 GLU A O 1
ATOM 729 N N . HIS A 1 90 ? 8.022 8.124 3.967 1.00 88.19 90 HIS A N 1
ATOM 730 C CA . HIS A 1 90 ? 6.871 7.778 4.803 1.00 88.19 90 HIS A CA 1
ATOM 731 C C . HIS A 1 90 ? 7.163 6.666 5.828 1.00 88.19 90 HIS A C 1
ATOM 733 O O . HIS A 1 90 ? 6.382 6.464 6.765 1.00 88.19 90 HIS A O 1
ATOM 739 N N . CYS A 1 91 ? 8.305 5.980 5.711 1.00 87.19 91 CYS A N 1
ATOM 740 C CA . CYS A 1 91 ? 8.764 4.992 6.690 1.00 87.19 91 CYS A CA 1
ATOM 741 C C . CYS A 1 91 ? 9.429 5.623 7.925 1.00 87.19 91 CYS A C 1
ATOM 743 O O . CYS A 1 91 ? 9.815 4.896 8.836 1.00 87.19 91 CYS A O 1
ATOM 745 N N . THR A 1 92 ? 9.571 6.950 7.977 1.00 84.69 92 THR A N 1
ATOM 746 C CA . THR A 1 92 ? 10.248 7.656 9.076 1.00 84.69 92 THR A CA 1
ATOM 747 C C . THR A 1 92 ? 9.268 8.230 10.112 1.00 84.69 92 THR A C 1
ATOM 749 O O . THR A 1 92 ? 8.130 8.599 9.800 1.00 84.69 92 THR A O 1
ATOM 752 N N . GLY A 1 93 ? 9.705 8.321 11.374 1.00 86.81 93 GLY A N 1
ATOM 753 C CA . GLY A 1 93 ? 8.933 8.894 12.488 1.00 86.81 93 GLY A CA 1
ATOM 754 C C . GLY A 1 93 ? 7.723 8.055 12.927 1.00 86.81 93 GLY A C 1
ATOM 755 O O . GLY A 1 93 ? 7.674 6.844 12.713 1.00 86.81 93 GLY A O 1
ATOM 756 N N . GLU A 1 94 ? 6.725 8.703 13.531 1.00 90.56 94 GLU A N 1
ATOM 757 C CA . GLU A 1 94 ? 5.496 8.052 14.019 1.00 90.56 94 GLU A CA 1
ATOM 758 C C . GLU A 1 94 ? 4.653 7.457 12.879 1.00 90.56 94 GLU A C 1
ATOM 760 O O . GLU A 1 94 ? 4.617 8.019 11.775 1.00 90.56 94 GLU A O 1
ATOM 765 N N . ILE A 1 95 ? 4.019 6.303 13.130 1.00 89.75 95 ILE A N 1
ATOM 766 C CA . ILE A 1 95 ? 3.094 5.642 12.196 1.00 89.75 95 ILE A CA 1
ATOM 767 C C . ILE A 1 95 ? 1.746 6.354 12.262 1.00 89.75 95 ILE A C 1
ATOM 769 O O . ILE A 1 95 ? 1.092 6.360 13.297 1.00 89.75 95 ILE A O 1
ATOM 773 N N . THR A 1 96 ? 1.307 6.900 11.130 1.00 91.69 96 THR A N 1
ATOM 774 C CA . THR A 1 96 ? -0.029 7.484 10.976 1.00 91.69 96 THR A CA 1
ATOM 775 C C . THR A 1 96 ? -0.727 6.872 9.768 1.00 91.69 96 THR A C 1
ATOM 777 O O . THR A 1 96 ? -0.067 6.418 8.827 1.00 91.69 96 THR A O 1
ATOM 780 N N . ILE A 1 97 ? -2.065 6.880 9.772 1.00 89.19 97 ILE A N 1
ATOM 781 C CA . ILE A 1 97 ? -2.859 6.449 8.609 1.00 89.19 97 ILE A CA 1
ATOM 782 C C . ILE A 1 97 ? -2.479 7.271 7.375 1.00 89.19 97 ILE A C 1
ATOM 784 O O . ILE A 1 97 ? -2.286 6.701 6.311 1.00 89.19 97 ILE A O 1
ATOM 788 N N . GLU A 1 98 ? -2.301 8.584 7.517 1.00 91.25 98 GLU A N 1
ATOM 789 C CA . GLU A 1 98 ? -1.924 9.462 6.405 1.00 91.25 98 GLU A CA 1
ATOM 790 C C . GLU A 1 98 ? -0.578 9.065 5.787 1.00 91.25 98 GLU A C 1
ATOM 792 O O . GLU A 1 98 ? -0.479 8.908 4.572 1.00 91.25 98 GLU A O 1
ATOM 797 N N . LYS A 1 99 ? 0.448 8.805 6.610 1.00 91.81 99 LYS A N 1
ATOM 798 C CA . LYS A 1 99 ? 1.737 8.305 6.109 1.00 91.81 99 LYS A CA 1
ATOM 799 C C . LYS A 1 99 ? 1.593 6.958 5.427 1.00 91.81 99 LYS A C 1
ATOM 801 O O . LYS A 1 99 ? 2.250 6.728 4.418 1.00 91.81 99 LYS A O 1
ATOM 806 N N . PHE A 1 100 ? 0.765 6.073 5.973 1.00 90.50 100 PHE A N 1
ATOM 807 C CA . PHE A 1 100 ? 0.553 4.773 5.361 1.00 90.50 100 PHE A CA 1
ATOM 808 C C . PHE A 1 100 ? -0.134 4.907 4.004 1.00 90.50 100 PHE A C 1
ATOM 810 O O . PHE A 1 100 ? 0.350 4.349 3.030 1.00 90.50 100 PHE A O 1
ATOM 817 N N . LEU A 1 101 ? -1.187 5.717 3.894 1.00 89.38 101 LEU A N 1
ATOM 818 C CA . LEU A 1 101 ? -1.848 5.982 2.617 1.00 89.38 101 LEU A CA 1
ATOM 819 C C . LEU A 1 101 ? -0.895 6.616 1.607 1.00 89.38 101 LEU A C 1
ATOM 821 O O . LEU A 1 101 ? -0.808 6.132 0.483 1.00 89.38 101 LEU A O 1
ATOM 825 N N . ASN A 1 102 ? -0.126 7.628 2.011 1.00 89.31 102 ASN A N 1
ATOM 826 C CA . ASN A 1 102 ? 0.872 8.247 1.140 1.00 89.31 102 ASN A CA 1
ATOM 827 C C . ASN A 1 102 ? 1.934 7.228 0.687 1.00 89.31 102 ASN A C 1
ATOM 829 O O . ASN A 1 102 ? 2.276 7.184 -0.491 1.00 89.31 102 ASN A O 1
ATOM 833 N N . TYR A 1 103 ? 2.366 6.323 1.574 1.00 88.19 103 TYR A N 1
ATOM 834 C CA . TYR A 1 103 ? 3.240 5.203 1.215 1.00 88.19 103 TYR A CA 1
ATOM 835 C C . TYR A 1 103 ? 2.606 4.258 0.184 1.00 88.19 103 TYR A C 1
ATOM 837 O O . TYR A 1 103 ? 3.277 3.832 -0.752 1.00 88.19 103 TYR A O 1
ATOM 845 N N . LEU A 1 104 ? 1.314 3.945 0.319 1.00 85.62 104 LEU A N 1
ATOM 846 C CA . LEU A 1 104 ? 0.584 3.097 -0.630 1.00 85.62 104 LEU A CA 1
ATOM 847 C C . LEU A 1 104 ? 0.381 3.770 -1.998 1.00 85.62 104 LEU A C 1
ATOM 849 O O . LEU A 1 104 ? 0.378 3.083 -3.020 1.00 85.62 104 LEU A O 1
ATOM 853 N N . TYR A 1 105 ? 0.239 5.096 -2.042 1.00 82.56 105 TYR A N 1
ATOM 854 C CA . TYR A 1 105 ? 0.192 5.858 -3.296 1.00 82.56 105 TYR A CA 1
ATOM 855 C C . TYR A 1 105 ? 1.569 5.992 -3.962 1.00 82.56 105 TYR A C 1
ATOM 857 O O . TYR A 1 105 ? 1.653 6.046 -5.191 1.00 82.56 105 TYR A O 1
ATOM 865 N N . CYS A 1 106 ? 2.638 5.982 -3.165 1.00 80.69 106 CYS A N 1
ATOM 866 C CA . CYS A 1 106 ? 4.026 6.124 -3.601 1.00 80.69 106 CYS A CA 1
ATOM 867 C C . CYS A 1 106 ? 4.846 4.851 -3.341 1.00 80.69 106 CYS A C 1
ATOM 869 O O . CYS A 1 106 ? 5.984 4.942 -2.885 1.00 80.69 106 CYS A O 1
ATOM 871 N N . LEU A 1 107 ? 4.287 3.660 -3.603 1.00 79.50 107 LEU A N 1
ATOM 872 C CA . LEU A 1 107 ? 4.983 2.399 -3.321 1.00 79.50 107 LEU A CA 1
ATOM 873 C C . LEU A 1 107 ? 6.387 2.399 -3.956 1.00 79.50 107 LEU A C 1
ATOM 875 O O . LEU A 1 107 ? 6.484 2.509 -5.183 1.00 79.50 107 LEU A O 1
ATOM 879 N N . PRO A 1 108 ? 7.470 2.219 -3.174 1.00 75.62 108 PRO A N 1
ATOM 880 C CA . PRO A 1 108 ? 8.836 2.359 -3.679 1.00 75.62 108 PRO A CA 1
ATOM 881 C C . PRO A 1 108 ? 9.153 1.469 -4.882 1.00 75.62 108 PRO A C 1
ATOM 883 O O . PRO A 1 108 ? 9.852 1.886 -5.800 1.00 75.62 108 PRO A O 1
ATOM 886 N N . SER A 1 109 ? 8.600 0.256 -4.932 1.00 70.06 109 SER A N 1
ATOM 887 C CA . SER A 1 109 ? 8.730 -0.647 -6.083 1.00 70.06 109 SER A CA 1
ATOM 888 C C . SER A 1 109 ? 8.143 -0.054 -7.371 1.00 70.06 109 SER A C 1
ATOM 890 O O . SER A 1 109 ? 8.730 -0.186 -8.444 1.00 70.06 109 SER A O 1
ATOM 892 N N . VAL A 1 110 ? 7.023 0.663 -7.270 1.00 71.94 110 VAL A N 1
ATOM 893 C CA . VAL A 1 110 ? 6.363 1.347 -8.390 1.00 71.94 110 VAL A CA 1
ATOM 894 C C . VAL A 1 110 ? 7.141 2.586 -8.796 1.00 71.94 110 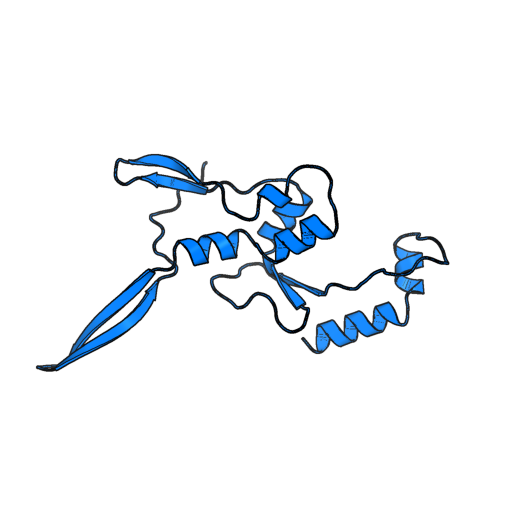VAL A C 1
ATOM 896 O O . VAL A 1 110 ? 7.391 2.785 -9.985 1.00 71.94 110 VAL A O 1
ATOM 899 N N . SER A 1 111 ? 7.548 3.398 -7.821 1.00 75.00 111 SER A N 1
ATOM 900 C CA . SER A 1 111 ? 8.371 4.587 -8.048 1.00 75.00 111 SER A CA 1
ATOM 901 C C . SER A 1 111 ? 9.678 4.215 -8.753 1.00 75.00 111 SER A C 1
ATOM 903 O O . SER A 1 111 ? 10.042 4.827 -9.759 1.00 75.00 111 SER A O 1
ATOM 905 N N . ALA A 1 112 ? 10.331 3.138 -8.303 1.00 72.25 112 ALA A N 1
ATOM 906 C CA . ALA A 1 112 ? 11.538 2.605 -8.919 1.00 72.25 112 ALA A CA 1
ATOM 907 C C . ALA A 1 112 ? 11.296 2.150 -10.365 1.00 72.25 112 ALA A C 1
ATOM 909 O O . ALA A 1 112 ? 12.063 2.525 -11.247 1.00 72.25 112 ALA A O 1
ATOM 910 N N . VAL A 1 113 ? 10.230 1.394 -10.648 1.00 71.88 113 VAL A N 1
ATOM 911 C CA . VAL A 1 113 ? 9.924 0.971 -12.026 1.00 71.88 113 VAL A CA 1
ATOM 912 C C . VAL A 1 113 ? 9.604 2.176 -12.915 1.00 71.88 113 VAL A C 1
ATOM 914 O O . VAL A 1 113 ? 10.188 2.311 -13.985 1.00 71.88 113 VAL A O 1
ATOM 917 N N . ARG A 1 114 ? 8.744 3.104 -12.476 1.00 72.75 114 ARG A N 1
ATOM 918 C CA . ARG A 1 114 ? 8.358 4.293 -13.262 1.00 72.75 114 ARG A CA 1
ATOM 919 C C . ARG A 1 114 ? 9.546 5.173 -13.633 1.00 72.75 114 ARG A C 1
ATOM 921 O O . ARG A 1 114 ? 9.613 5.628 -14.769 1.00 72.75 114 ARG A O 1
ATOM 928 N N . LYS A 1 115 ? 10.481 5.388 -12.704 1.00 71.88 115 LYS A N 1
ATOM 929 C CA . LYS A 1 115 ? 11.691 6.187 -12.947 1.00 71.88 115 LYS A CA 1
ATOM 930 C C . LYS A 1 115 ? 12.618 5.556 -13.991 1.00 71.88 115 LYS A C 1
ATOM 932 O O . LYS A 1 115 ? 13.377 6.272 -14.635 1.00 71.88 115 LYS A O 1
ATOM 937 N N . ASN A 1 116 ? 12.560 4.234 -14.153 1.00 68.38 116 ASN A N 1
ATOM 938 C CA . ASN A 1 116 ? 13.500 3.478 -14.979 1.00 68.38 116 ASN A CA 1
ATOM 939 C C . ASN A 1 116 ? 12.881 2.882 -16.251 1.00 68.38 116 ASN A C 1
ATOM 941 O O . ASN A 1 116 ? 13.622 2.360 -17.080 1.00 68.38 116 ASN A O 1
ATOM 945 N N . ILE A 1 117 ? 11.559 2.975 -16.442 1.00 73.62 117 ILE A N 1
ATOM 946 C CA . ILE A 1 117 ? 10.924 2.574 -17.699 1.00 73.62 117 ILE A CA 1
ATOM 947 C C . ILE A 1 117 ? 11.470 3.445 -18.831 1.00 73.62 117 ILE A C 1
ATOM 949 O O . ILE A 1 117 ? 11.297 4.666 -18.842 1.00 73.62 117 ILE A O 1
ATOM 953 N N . LYS A 1 118 ? 12.080 2.801 -19.826 1.00 72.75 118 LYS A N 1
ATOM 954 C CA . LYS A 1 118 ? 12.493 3.452 -21.071 1.00 72.75 118 LYS A CA 1
ATOM 955 C C . LYS A 1 118 ? 11.601 2.984 -22.209 1.00 72.75 118 LYS A C 1
ATOM 957 O O . LYS A 1 118 ? 11.359 1.792 -22.377 1.00 72.75 118 LYS A O 1
ATOM 962 N N . LYS A 1 119 ? 11.119 3.931 -23.014 1.00 80.81 119 LYS A N 1
ATOM 963 C CA . LYS A 1 119 ? 10.496 3.606 -24.297 1.00 80.81 119 LYS A CA 1
ATOM 964 C C . LYS A 1 119 ? 11.610 3.300 -25.292 1.00 80.81 119 LYS A C 1
ATOM 966 O O . LYS A 1 119 ? 12.392 4.187 -25.624 1.00 80.81 119 LYS A O 1
ATOM 971 N N . LEU A 1 120 ? 11.672 2.059 -25.744 1.00 80.56 120 LEU A N 1
ATOM 972 C CA . LEU A 1 120 ? 12.618 1.581 -26.743 1.00 80.56 120 LEU A CA 1
ATOM 973 C C . LEU A 1 120 ? 11.866 1.188 -28.018 1.00 80.56 120 LEU A C 1
ATOM 975 O O . LEU A 1 120 ? 10.643 1.037 -28.022 1.00 80.56 120 LEU A O 1
ATOM 979 N N . THR A 1 121 ? 12.603 1.026 -29.112 1.00 85.56 121 THR A N 1
ATOM 980 C CA . THR A 1 121 ? 12.049 0.578 -30.393 1.00 85.56 121 THR A CA 1
ATOM 981 C C . THR A 1 121 ? 12.748 -0.704 -30.799 1.00 85.56 121 THR A C 1
ATOM 983 O O . THR A 1 121 ? 13.961 -0.721 -31.000 1.00 85.56 121 THR A O 1
ATOM 986 N N . TYR A 1 122 ? 11.982 -1.780 -30.931 1.00 81.06 122 TYR A N 1
ATOM 987 C CA . TYR A 1 122 ? 12.456 -3.016 -31.527 1.00 81.06 122 TYR A CA 1
ATOM 988 C C . TYR A 1 122 ? 12.301 -2.910 -33.044 1.00 81.06 122 TYR A C 1
ATOM 990 O O . TYR A 1 122 ? 11.229 -2.558 -33.535 1.00 81.06 122 TYR A O 1
ATOM 998 N N . SER A 1 123 ? 13.380 -3.160 -33.782 1.00 88.00 123 SER A N 1
ATOM 999 C CA . SER A 1 123 ? 13.371 -3.121 -35.246 1.00 88.00 123 SER A CA 1
ATOM 1000 C C . SER A 1 123 ? 13.532 -4.539 -35.773 1.00 88.00 123 SER A C 1
ATOM 1002 O O . SER A 1 123 ? 14.540 -5.181 -35.485 1.00 88.00 123 SER A O 1
ATOM 1004 N N . VAL A 1 124 ? 12.555 -5.023 -36.538 1.00 86.19 124 VAL A N 1
ATOM 1005 C CA . VAL A 1 124 ? 12.591 -6.352 -37.162 1.00 86.19 124 VAL A CA 1
ATOM 1006 C C . VAL A 1 124 ? 12.592 -6.188 -38.665 1.00 86.19 124 VAL A C 1
ATOM 1008 O O . VAL A 1 124 ? 11.716 -5.529 -39.223 1.00 86.19 124 VAL A O 1
ATOM 1011 N N . ARG A 1 125 ? 13.579 -6.788 -39.323 1.00 86.88 125 ARG A N 1
ATOM 1012 C CA . ARG A 1 125 ? 13.631 -6.851 -40.780 1.00 86.88 125 ARG A CA 1
ATOM 1013 C C . ARG A 1 125 ? 12.950 -8.135 -41.255 1.00 86.88 125 ARG A C 1
ATOM 1015 O O . ARG A 1 125 ? 13.337 -9.217 -40.825 1.00 86.88 125 ARG A O 1
ATOM 1022 N N . PHE A 1 126 ? 11.977 -7.989 -42.145 1.00 85.00 126 PHE A N 1
ATOM 1023 C CA . PHE A 1 126 ? 11.351 -9.064 -42.911 1.00 85.00 126 PHE A CA 1
ATOM 1024 C C . PH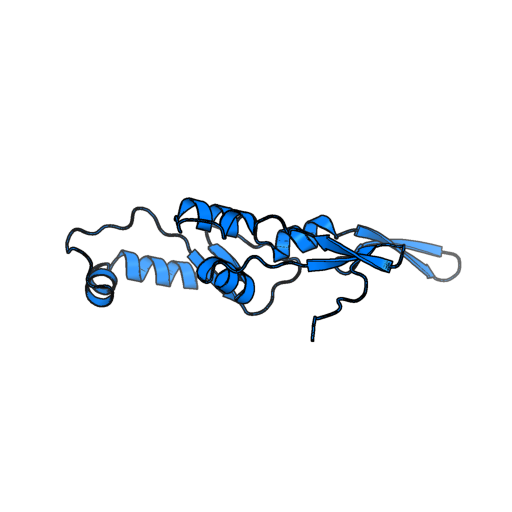E A 1 126 ? 11.621 -8.784 -44.392 1.00 85.00 126 PHE A C 1
ATOM 1026 O O . PHE A 1 126 ? 11.019 -7.881 -44.972 1.00 85.00 126 PHE A O 1
ATOM 1033 N N . ASP A 1 127 ? 12.576 -9.510 -44.972 1.00 89.12 127 ASP A N 1
ATOM 1034 C CA . ASP A 1 127 ? 13.114 -9.268 -46.316 1.00 89.12 127 ASP A CA 1
ATOM 1035 C C . ASP A 1 127 ? 13.552 -7.801 -46.515 1.00 89.12 127 ASP A C 1
ATOM 1037 O O . ASP A 1 127 ? 14.432 -7.313 -45.799 1.00 89.12 127 ASP A O 1
ATOM 1041 N N . GLU A 1 128 ? 12.942 -7.077 -47.459 1.00 91.31 128 GLU A N 1
ATOM 1042 C CA . GLU A 1 128 ? 13.220 -5.656 -47.717 1.00 91.31 128 GLU A CA 1
ATOM 1043 C C . GLU A 1 128 ? 12.432 -4.701 -46.803 1.00 91.31 128 GLU A C 1
ATOM 1045 O O . GLU A 1 128 ? 12.682 -3.495 -46.790 1.00 91.31 128 GLU A O 1
ATOM 1050 N N . THR A 1 129 ? 11.497 -5.219 -46.001 1.00 89.62 129 THR A N 1
ATOM 1051 C CA . THR A 1 129 ? 10.652 -4.407 -45.120 1.00 89.62 129 THR A CA 1
ATOM 1052 C C . THR A 1 129 ? 11.238 -4.339 -43.714 1.00 89.62 129 THR A C 1
ATOM 1054 O O . THR A 1 129 ? 11.538 -5.356 -43.090 1.00 89.62 129 THR A O 1
ATOM 1057 N N . LEU A 1 130 ? 11.368 -3.127 -43.173 1.00 90.56 130 LEU A N 1
ATOM 1058 C CA . LEU A 1 130 ? 11.786 -2.897 -41.792 1.00 90.56 130 LEU A CA 1
ATOM 1059 C C . LEU A 1 130 ? 10.579 -2.453 -40.956 1.00 90.56 130 LEU A C 1
ATOM 1061 O O . LEU A 1 130 ? 9.976 -1.417 -41.226 1.00 90.56 130 LEU A O 1
ATOM 1065 N N . ILE A 1 131 ? 10.224 -3.246 -39.947 1.00 88.62 131 ILE A N 1
ATOM 1066 C CA . ILE A 1 131 ? 9.113 -2.978 -39.031 1.00 88.62 131 ILE A CA 1
ATOM 1067 C C . ILE A 1 131 ? 9.673 -2.433 -37.720 1.00 88.62 131 ILE A C 1
ATOM 1069 O O . ILE A 1 131 ? 10.560 -3.035 -37.115 1.00 88.62 131 ILE A O 1
ATOM 1073 N N . TYR A 1 132 ? 9.110 -1.320 -37.258 1.00 88.25 132 TYR A N 1
ATOM 1074 C CA . TYR A 1 132 ? 9.448 -0.697 -35.983 1.00 88.25 132 TYR A CA 1
ATOM 1075 C C . TYR A 1 132 ? 8.310 -0.909 -34.987 1.00 88.25 132 TYR A C 1
ATOM 1077 O O . TYR A 1 132 ? 7.192 -0.445 -35.210 1.00 88.25 132 TYR A O 1
ATOM 1085 N N . HIS A 1 133 ? 8.591 -1.584 -33.875 1.00 83.19 133 HIS A N 1
ATOM 1086 C CA . HIS A 1 133 ? 7.629 -1.802 -32.802 1.00 83.19 133 HIS A CA 1
ATOM 1087 C C . HIS A 1 133 ? 8.112 -1.130 -31.508 1.00 83.19 133 HIS A C 1
ATOM 1089 O O . HIS A 1 133 ? 9.156 -1.518 -30.974 1.00 83.19 133 HIS A O 1
ATOM 1095 N N . PRO A 1 134 ? 7.402 -0.113 -30.988 1.00 83.38 134 PRO A N 1
ATOM 1096 C CA . PRO A 1 134 ? 7.758 0.487 -29.711 1.00 83.38 134 PRO A CA 1
ATOM 1097 C C . PRO A 1 134 ? 7.440 -0.482 -28.567 1.00 83.38 134 PRO A C 1
ATOM 1099 O O . PRO A 1 134 ? 6.367 -1.076 -28.538 1.00 83.38 134 PRO A O 1
ATOM 1102 N N . TYR A 1 135 ? 8.336 -0.589 -27.591 1.00 79.06 135 TYR A N 1
ATOM 1103 C CA . TYR A 1 135 ? 8.099 -1.322 -26.349 1.00 79.06 135 TYR A CA 1
ATOM 1104 C C . TYR A 1 135 ? 8.624 -0.534 -25.146 1.00 79.06 135 TYR A C 1
ATOM 1106 O O . TYR A 1 135 ? 9.435 0.383 -25.284 1.00 79.06 135 TYR A O 1
ATOM 1114 N N . TYR A 1 136 ? 8.125 -0.861 -23.957 1.00 74.12 136 TYR A N 1
ATOM 1115 C CA . TYR A 1 136 ? 8.572 -0.259 -22.705 1.00 74.12 136 TYR A CA 1
ATOM 1116 C C . TYR A 1 136 ? 9.436 -1.266 -21.959 1.00 74.12 136 TYR A C 1
ATOM 1118 O O . TYR A 1 136 ? 8.946 -2.314 -21.544 1.00 74.12 136 TYR A O 1
ATOM 1126 N N . ASP A 1 137 ? 10.715 -0.948 -21.806 1.00 68.62 137 ASP A N 1
ATOM 1127 C CA . ASP A 1 137 ? 11.645 -1.766 -21.045 1.00 68.62 137 ASP A CA 1
ATOM 1128 C C . ASP A 1 137 ? 11.619 -1.341 -19.574 1.00 68.62 137 ASP A C 1
ATOM 1130 O O . ASP A 1 137 ? 12.053 -0.242 -19.221 1.00 68.62 137 ASP A O 1
ATOM 1134 N N . SER A 1 138 ? 11.070 -2.206 -18.720 1.00 60.59 138 SER A N 1
ATOM 1135 C CA . SER A 1 138 ? 11.049 -2.035 -17.264 1.00 60.59 138 SER A CA 1
ATOM 1136 C C . SER A 1 138 ? 12.337 -2.506 -16.578 1.00 60.59 138 SER A C 1
ATOM 1138 O O . SER A 1 138 ? 12.464 -2.352 -15.364 1.00 60.59 138 SER A O 1
ATOM 1140 N N . TRP A 1 139 ? 13.268 -3.104 -17.327 1.00 57.28 139 TRP A N 1
ATOM 1141 C CA . TRP A 1 139 ? 14.478 -3.766 -16.840 1.00 57.28 139 TRP A CA 1
ATOM 1142 C C . TRP A 1 139 ? 15.766 -3.036 -17.221 1.00 57.28 139 TRP A C 1
ATOM 1144 O O . TRP A 1 139 ? 16.838 -3.627 -17.160 1.00 57.28 139 TRP A O 1
ATOM 1154 N N . ALA A 1 140 ? 15.713 -1.730 -17.493 1.00 52.31 140 ALA A N 1
ATOM 1155 C CA . ALA A 1 140 ? 16.904 -0.910 -17.750 1.00 52.31 140 ALA A CA 1
ATOM 1156 C C . ALA A 1 140 ? 17.861 -0.766 -16.535 1.00 52.31 140 ALA A C 1
ATOM 1158 O O . ALA A 1 140 ? 18.719 0.117 -16.517 1.00 52.31 140 ALA A O 1
ATOM 1159 N N . PHE A 1 141 ? 17.713 -1.603 -15.505 1.00 51.94 141 PHE A N 1
ATOM 1160 C CA . PHE A 1 141 ? 18.667 -1.730 -14.419 1.00 51.94 141 PHE A CA 1
ATOM 1161 C C . PHE A 1 141 ? 19.869 -2.548 -14.896 1.00 51.94 141 PHE A C 1
ATOM 1163 O O . PHE A 1 141 ? 19.731 -3.700 -15.302 1.00 51.94 141 PHE A O 1
ATOM 1170 N N . GLY A 1 142 ? 21.066 -1.971 -14.774 1.00 50.47 142 GLY A N 1
ATOM 1171 C CA . GLY A 1 142 ? 22.291 -2.767 -14.715 1.00 50.47 142 GLY A CA 1
ATOM 1172 C C . GLY A 1 142 ? 22.225 -3.808 -13.579 1.00 50.47 142 GLY A C 1
ATOM 1173 O O . GLY A 1 142 ? 21.327 -3.751 -12.732 1.00 50.47 142 GLY A O 1
ATOM 1174 N N . PRO A 1 143 ? 23.152 -4.779 -13.540 1.00 41.16 143 PRO A N 1
ATOM 1175 C CA . PRO A 1 143 ? 23.089 -5.895 -12.600 1.00 41.16 143 PRO A CA 1
ATOM 1176 C C . PRO A 1 143 ? 23.013 -5.408 -11.144 1.00 41.16 143 PRO A C 1
ATOM 1178 O O . PRO A 1 143 ? 23.882 -4.680 -10.665 1.00 41.16 143 PRO A O 1
ATOM 1181 N N . TYR A 1 144 ? 21.963 -5.818 -10.427 1.00 47.44 144 TYR A N 1
ATOM 1182 C CA . TYR A 1 144 ? 21.820 -5.552 -8.998 1.00 47.44 144 TYR A CA 1
ATOM 1183 C C . TYR A 1 144 ? 22.832 -6.385 -8.212 1.00 47.44 144 TYR A C 1
ATOM 1185 O O . TYR A 1 144 ? 22.759 -7.613 -8.208 1.00 47.44 144 TYR A O 1
ATOM 1193 N N . ILE A 1 145 ? 23.735 -5.725 -7.489 1.00 45.34 145 ILE A N 1
ATOM 1194 C CA . ILE A 1 145 ? 24.635 -6.404 -6.555 1.00 45.34 145 ILE A CA 1
ATOM 1195 C C . ILE A 1 145 ? 23.967 -6.408 -5.180 1.00 45.34 145 ILE A C 1
ATOM 1197 O O . ILE A 1 145 ? 23.845 -5.371 -4.518 1.00 45.34 145 ILE A O 1
ATOM 1201 N N . ARG A 1 146 ? 23.507 -7.585 -4.744 1.00 36.03 146 ARG A N 1
ATOM 1202 C CA . ARG A 1 146 ? 23.087 -7.799 -3.356 1.00 36.03 146 ARG A CA 1
ATOM 1203 C C . ARG A 1 146 ? 24.337 -7.720 -2.479 1.00 36.03 146 ARG A C 1
ATOM 1205 O O . ARG A 1 146 ? 25.359 -8.302 -2.820 1.00 36.03 146 ARG A O 1
ATOM 1212 N N . LYS A 1 147 ? 24.273 -6.973 -1.378 1.00 39.69 147 LYS A N 1
ATOM 1213 C CA . LYS A 1 147 ? 25.358 -6.961 -0.394 1.00 39.69 147 LYS A CA 1
ATOM 1214 C C . LYS A 1 147 ? 25.349 -8.323 0.316 1.00 39.69 147 LYS A C 1
ATOM 1216 O O . LYS A 1 147 ? 24.295 -8.688 0.839 1.00 39.69 147 LYS A O 1
ATOM 1221 N N . GLU A 1 148 ? 26.464 -9.047 0.258 1.00 36.12 148 GLU A N 1
ATOM 1222 C CA . GLU A 1 148 ? 26.754 -10.176 1.156 1.00 36.12 148 GLU A CA 1
ATOM 1223 C C . GLU A 1 148 ? 26.904 -9.692 2.604 1.00 36.12 148 GLU A C 1
ATOM 1225 O O . GLU A 1 148 ? 27.389 -8.547 2.805 1.00 36.12 148 GLU A O 1
#

Sequence (148 aa):
IEQIDRISTHYLNHLDIIINEFNLPVDWQPKGVHKIIVTTTMLGGKYHSDNVFVVDKYSLSSFLQRVPGVIFQNNEEGDRIKNIIDGYEHCTGEITIEKFLNYLYCLPSVSAVRKNIKKLTYSVRFDETLIYHPYYDSWAFGPYIRKE

Foldseek 3Di:
DVVQVVVVVVCQVVVVVVCVVVVHDPPDDDPDDAAEAEDQDDDDDDQDDPRYGYAYPVLVVCLVVLPQDWFWAADPVRDTDIDRQPLSVLSDDDDDPVSVVSSSVRVSNNSLQVVQWDWDWDWDDDDPDIDTDIDIDSPNGDDGDDDD

Secondary structure (DSSP, 8-state):
-HHHHHHHHHHHH-HHHHHHHTT--TT---S---EEEEES--SS---EETTEEEEEHHHHHHHHHT---EEEEE-TTS-EEEEEPTTGGGGSSS--HHHHHHHHHT-HHHHHHHHH-EEEEEEEEETTEEEEEEEEES--PPPP----

Radius of gyration: 21.15 Å; chains: 1; bounding box: 54×21×71 Å

pLDDT: mean 79.13, std 14.08, range [36.03, 96.81]

Organism: Salmonella virchow (NCBI:txid48409)